Protein AF-A0A0F3RFT6-F1 (afdb_monomer_lite)

InterPro domains:
  IPR011990 Tetratricopeptide-like helical domain superfamily [G3DSA:1.25.40.10] (2-61)
  IPR011990 Tetratricopeptide-like helical domain superfamily [SSF48452] (9-52)

pLDDT: mean 88.25, std 15.4, range [45.56, 98.56]

Radius of gyration: 13.29 Å; chains: 1; bounding box: 25×22×49 Å

Sequence (66 aa):
MYSKIHTSSNYYQEAQYYLGECYLNQEEFIEAVEAYNKVNKDHYLFEKANSNISVIEKNFDLINSK

Secondary structure (DSSP, 8-state):
---S--TTSHHHHHHHHHHHHHHHHTT-HHHHHHHHTTS-TTSTTHHHHHHHHHHHHHHHHHHHT-

Foldseek 3Di:
DPPDPPLVDLVVLVVLQVQLVVCVVVVVNVSSLVSLVSRDPVHPCNVVSVVSNVVSVVVVCVVPVD

Structure (mmCIF, N/CA/C/O backbone):
data_AF-A0A0F3RFT6-F1
#
_entry.id   AF-A0A0F3RFT6-F1
#
loop_
_atom_site.group_PDB
_atom_site.id
_atom_site.type_symbol
_atom_site.label_atom_id
_atom_site.label_alt_id
_atom_site.label_comp_id
_atom_site.label_asym_id
_atom_site.label_entity_id
_atom_site.label_seq_id
_atom_site.pdbx_PDB_ins_code
_atom_site.Cartn_x
_atom_site.Cartn_y
_atom_site.Cartn_z
_atom_site.occupancy
_atom_site.B_iso_or_equiv
_atom_site.auth_seq_id
_atom_site.auth_comp_id
_atom_site.auth_asym_id
_atom_site.auth_atom_id
_atom_site.pdbx_PDB_model_num
ATOM 1 N N . MET A 1 1 ? -4.052 -10.356 -28.315 1.00 45.56 1 MET A N 1
ATOM 2 C CA . MET A 1 1 ? -4.177 -10.430 -26.844 1.00 45.56 1 MET A CA 1
ATOM 3 C C . MET A 1 1 ? -3.334 -9.312 -26.262 1.00 45.56 1 MET A C 1
ATOM 5 O O . MET A 1 1 ? -2.120 -9.447 -26.275 1.00 45.56 1 MET A O 1
ATOM 9 N N . TYR A 1 2 ? -3.940 -8.217 -25.794 1.00 50.84 2 TYR A N 1
ATOM 10 C CA . TYR A 1 2 ? -3.268 -7.259 -24.903 1.00 50.84 2 TYR A CA 1
ATOM 11 C C . TYR A 1 2 ? -3.123 -7.938 -23.539 1.00 50.84 2 TYR A C 1
ATOM 13 O O . TYR A 1 2 ? -3.896 -7.706 -22.615 1.00 50.84 2 TYR A O 1
ATOM 21 N N . SER A 1 3 ? -2.237 -8.936 -23.524 1.00 50.56 3 SER A N 1
ATOM 22 C CA . SER A 1 3 ? -1.953 -9.854 -22.433 1.00 50.56 3 SER A CA 1
ATOM 23 C C . SER A 1 3 ? -1.860 -9.085 -21.133 1.00 50.56 3 SER A C 1
ATOM 25 O O . SER A 1 3 ? -1.153 -8.083 -21.112 1.00 50.56 3 SER A O 1
ATOM 27 N N . LYS A 1 4 ? -2.583 -9.576 -20.113 1.00 55.03 4 LYS A N 1
ATOM 28 C CA . LYS A 1 4 ? -2.386 -9.336 -18.678 1.00 55.03 4 LYS A CA 1
ATOM 29 C C . LYS A 1 4 ? -1.553 -8.088 -18.425 1.00 55.03 4 LYS A C 1
ATOM 31 O O . LYS A 1 4 ? -0.336 -8.177 -18.581 1.00 55.03 4 LYS A O 1
ATOM 36 N N . ILE A 1 5 ? -2.196 -6.983 -18.016 1.00 59.06 5 ILE A N 1
ATOM 37 C CA . ILE A 1 5 ? -1.532 -5.858 -17.330 1.00 59.06 5 ILE A CA 1
ATOM 38 C C . ILE A 1 5 ? -0.319 -6.447 -16.626 1.00 59.06 5 ILE A C 1
ATOM 40 O O . ILE A 1 5 ? -0.508 -7.374 -15.836 1.00 59.06 5 ILE A O 1
ATOM 44 N N . HIS A 1 6 ? 0.895 -6.059 -17.027 1.00 63.75 6 HIS A N 1
ATOM 45 C CA . HIS A 1 6 ? 2.108 -6.631 -16.456 1.00 63.75 6 HIS A CA 1
ATOM 46 C C . HIS A 1 6 ? 2.156 -6.171 -15.004 1.00 63.75 6 HIS A C 1
ATOM 48 O O . HIS A 1 6 ? 2.797 -5.178 -14.667 1.00 63.75 6 HIS A O 1
ATOM 54 N N . THR A 1 7 ? 1.429 -6.885 -14.149 1.00 67.44 7 THR A N 1
ATOM 55 C CA . THR A 1 7 ? 1.335 -6.640 -12.722 1.00 67.44 7 THR A CA 1
ATOM 56 C C . THR A 1 7 ? 2.689 -6.861 -12.076 1.00 67.44 7 THR A C 1
ATOM 58 O O . THR A 1 7 ? 2.895 -6.417 -10.970 1.00 67.44 7 THR A O 1
ATOM 61 N N . SER A 1 8 ? 3.653 -7.479 -12.760 1.00 71.69 8 SER A N 1
ATOM 62 C CA . SER A 1 8 ? 5.055 -7.558 -12.350 1.00 71.69 8 SER A CA 1
ATOM 63 C C . SER A 1 8 ? 5.917 -6.362 -12.776 1.00 71.69 8 SER A C 1
ATOM 65 O O . SER A 1 8 ? 7.063 -6.279 -12.351 1.00 71.69 8 SER A O 1
ATOM 67 N N . SER A 1 9 ? 5.425 -5.446 -13.619 1.00 86.88 9 SER A N 1
ATOM 68 C CA . SER A 1 9 ? 6.214 -4.283 -14.048 1.00 86.88 9 SER A CA 1
ATOM 69 C C . SER A 1 9 ? 6.371 -3.273 -12.915 1.00 86.88 9 SER A C 1
ATOM 71 O O . SER A 1 9 ? 5.406 -2.994 -12.205 1.00 86.88 9 SER A O 1
ATOM 73 N N . ASN A 1 10 ? 7.554 -2.665 -12.801 1.00 90.44 10 ASN A N 1
ATOM 74 C CA . ASN A 1 10 ? 7.818 -1.620 -11.804 1.00 90.44 10 ASN A CA 1
ATOM 75 C C . ASN A 1 10 ? 6.795 -0.477 -11.888 1.00 90.44 10 ASN A C 1
ATOM 77 O O . ASN A 1 10 ? 6.298 -0.028 -10.866 1.00 90.44 10 ASN A O 1
ATOM 81 N N . TYR A 1 11 ? 6.379 -0.084 -13.096 1.00 93.25 11 TYR A N 1
ATOM 82 C CA . TYR A 1 11 ? 5.365 0.959 -13.274 1.00 93.25 11 TYR A CA 1
ATOM 83 C C . TYR A 1 11 ? 4.009 0.601 -12.670 1.00 93.25 11 TYR A C 1
ATOM 85 O O . TYR A 1 11 ? 3.356 1.458 -12.085 1.00 93.25 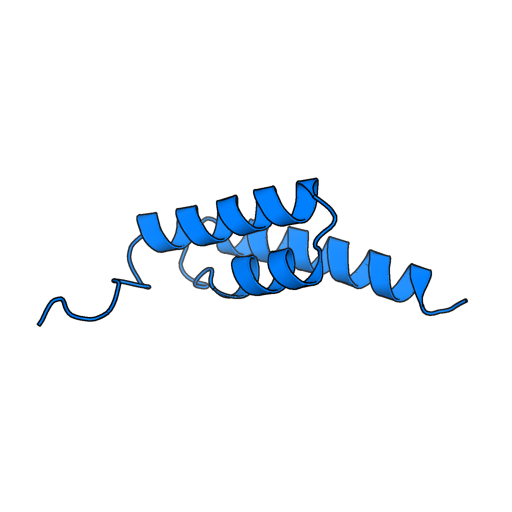11 TYR A O 1
ATOM 93 N N . TYR A 1 12 ? 3.573 -0.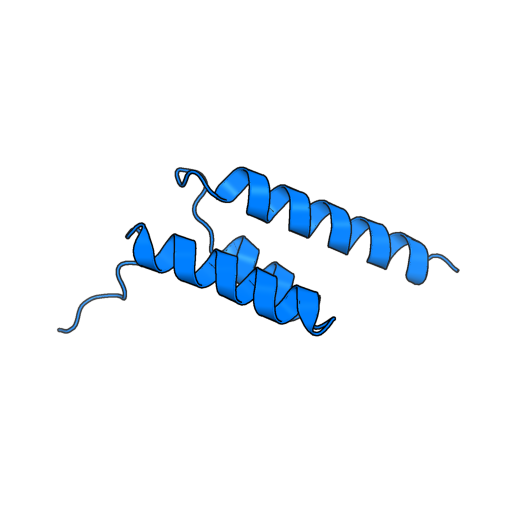657 -12.792 1.00 93.81 12 TYR A N 1
ATOM 94 C CA . TYR A 1 12 ? 2.343 -1.090 -12.134 1.00 93.81 12 TYR A CA 1
ATOM 95 C C . TYR A 1 12 ? 2.482 -0.993 -10.612 1.00 93.81 12 TYR A C 1
ATOM 97 O O . TYR A 1 12 ? 1.568 -0.517 -9.947 1.00 93.81 12 TYR A O 1
ATOM 105 N N . GLN A 1 13 ? 3.633 -1.397 -10.073 1.00 95.62 13 GLN A N 1
ATOM 106 C CA . GLN A 1 13 ? 3.905 -1.361 -8.637 1.00 95.62 13 GLN A CA 1
ATOM 107 C C . GLN A 1 13 ? 3.924 0.061 -8.080 1.00 95.62 13 GLN A C 1
ATOM 109 O O . GLN A 1 13 ? 3.285 0.343 -7.069 1.00 95.62 13 GLN A O 1
ATOM 114 N N . GLU A 1 14 ? 4.605 0.969 -8.772 1.00 97.06 14 GLU A N 1
ATOM 115 C CA . GLU A 1 14 ? 4.622 2.392 -8.441 1.00 97.06 14 GLU A CA 1
ATOM 116 C C . GLU A 1 14 ? 3.222 2.997 -8.530 1.00 97.06 14 GLU A C 1
ATOM 118 O O . GLU A 1 14 ? 2.802 3.698 -7.615 1.00 97.06 14 GLU A O 1
ATOM 123 N N . ALA A 1 15 ? 2.460 2.674 -9.579 1.00 97.56 15 ALA A N 1
ATOM 124 C CA . ALA A 1 15 ? 1.094 3.159 -9.728 1.00 97.56 15 ALA A CA 1
ATOM 125 C C . ALA A 1 15 ? 0.182 2.693 -8.583 1.00 97.56 15 ALA A C 1
ATOM 127 O O . ALA A 1 15 ? -0.589 3.497 -8.071 1.00 97.56 15 ALA A O 1
ATOM 128 N N . GLN A 1 16 ? 0.275 1.429 -8.155 1.00 98.12 16 GLN A N 1
ATOM 129 C CA . GLN A 1 16 ? -0.499 0.931 -7.011 1.00 98.12 16 GLN A CA 1
ATOM 130 C C . GLN A 1 16 ? -0.084 1.608 -5.701 1.00 98.12 16 GLN A C 1
ATOM 132 O O . GLN A 1 16 ? -0.949 2.005 -4.925 1.00 98.12 16 GLN A O 1
ATOM 137 N N . TYR A 1 17 ? 1.217 1.814 -5.481 1.00 98.50 17 TYR A N 1
ATOM 138 C CA . TYR A 1 17 ? 1.704 2.539 -4.309 1.00 98.50 17 TYR A CA 1
ATOM 139 C C . TYR A 1 17 ? 1.178 3.981 -4.269 1.00 98.50 17 TYR A C 1
ATOM 141 O O . TYR A 1 17 ? 0.576 4.388 -3.280 1.00 98.50 17 TYR A O 1
ATOM 149 N N . TYR A 1 18 ? 1.339 4.746 -5.351 1.00 98.56 18 TYR A N 1
ATOM 150 C CA . TYR A 1 18 ? 0.886 6.139 -5.385 1.00 98.56 18 TYR A CA 1
ATOM 151 C C . TYR A 1 18 ? -0.637 6.274 -5.378 1.00 98.56 18 TYR A C 1
ATOM 153 O O . TYR A 1 18 ? -1.154 7.244 -4.831 1.00 98.56 18 TYR A O 1
ATOM 161 N N . LEU A 1 19 ? -1.368 5.301 -5.926 1.00 98.50 19 LEU A N 1
ATOM 162 C CA . LEU A 1 19 ? -2.819 5.242 -5.771 1.00 98.50 19 LEU A CA 1
ATOM 163 C C . LEU A 1 19 ? -3.205 5.074 -4.293 1.00 98.50 19 LEU A C 1
ATOM 165 O O . LEU A 1 19 ? -4.092 5.777 -3.816 1.00 98.50 19 LEU A O 1
ATOM 169 N N . GLY A 1 20 ? -2.494 4.215 -3.557 1.00 98.38 20 GLY A N 1
ATOM 170 C CA . GLY A 1 20 ? -2.655 4.088 -2.109 1.00 98.38 20 GLY A CA 1
ATOM 171 C C . GLY A 1 20 ? -2.369 5.392 -1.361 1.00 98.38 20 GLY A C 1
ATOM 172 O O . GLY A 1 20 ? -3.126 5.756 -0.466 1.00 98.38 20 GLY A O 1
ATOM 173 N N . GLU A 1 21 ? -1.341 6.145 -1.763 1.00 98.56 21 GLU A N 1
ATOM 174 C CA . GLU A 1 21 ? -1.035 7.468 -1.191 1.00 98.56 21 GLU A CA 1
ATOM 175 C C . GLU A 1 21 ? -2.161 8.479 -1.467 1.00 98.56 21 GLU A C 1
ATOM 177 O O . GLU A 1 21 ? -2.534 9.261 -0.592 1.00 98.56 21 GLU A O 1
ATOM 182 N N . CYS A 1 22 ? -2.746 8.460 -2.668 1.00 98.56 22 CYS A N 1
ATOM 183 C CA . CYS A 1 22 ? -3.900 9.298 -2.995 1.00 98.56 22 CYS A CA 1
ATOM 184 C C . CYS A 1 22 ? -5.114 8.963 -2.124 1.00 98.56 22 CYS A C 1
ATOM 186 O O . CYS A 1 22 ? -5.763 9.881 -1.628 1.00 98.56 22 CYS A O 1
ATOM 188 N N . TYR A 1 23 ? -5.420 7.680 -1.932 1.00 98.31 23 TYR A N 1
ATOM 189 C CA . TYR A 1 23 ? -6.523 7.250 -1.073 1.00 98.31 23 TYR A CA 1
ATOM 190 C C . TYR A 1 23 ? -6.277 7.586 0.399 1.00 98.31 23 TYR A C 1
ATOM 192 O O . TYR A 1 23 ? -7.158 8.124 1.062 1.00 98.31 23 TYR A O 1
ATOM 200 N N . LEU A 1 24 ? -5.050 7.385 0.886 1.00 96.44 24 LEU A N 1
ATOM 201 C CA . LEU A 1 24 ? -4.655 7.747 2.246 1.00 96.44 24 LEU A CA 1
ATOM 202 C C . LEU A 1 24 ? -4.858 9.246 2.519 1.00 96.44 24 LEU A C 1
ATOM 204 O O . LEU A 1 24 ? -5.410 9.608 3.553 1.00 96.44 24 LEU A O 1
ATOM 208 N N . ASN A 1 25 ? -4.461 10.111 1.581 1.00 96.69 25 ASN A N 1
ATOM 209 C CA . ASN A 1 25 ? -4.657 11.562 1.693 1.00 96.69 25 ASN A CA 1
ATOM 210 C C . ASN A 1 25 ? -6.134 11.990 1.638 1.00 96.69 25 ASN A C 1
ATOM 212 O O . ASN A 1 25 ? -6.462 13.093 2.067 1.00 96.69 25 ASN A O 1
ATOM 216 N N . GLN A 1 26 ? -7.006 11.143 1.090 1.00 96.88 26 GLN A N 1
ATOM 217 C CA . GLN A 1 26 ? -8.458 11.338 1.061 1.00 96.88 26 GLN A CA 1
ATOM 218 C C . GLN A 1 26 ? -9.163 10.684 2.259 1.00 96.88 26 GLN A C 1
ATOM 220 O O . GLN A 1 26 ? -10.385 10.740 2.335 1.00 96.88 26 GLN A O 1
ATOM 225 N N . GLU A 1 27 ? -8.412 10.073 3.182 1.00 94.75 27 GLU A N 1
ATOM 226 C CA . GLU A 1 27 ? -8.940 9.293 4.313 1.00 94.75 27 GLU A CA 1
ATOM 227 C C . GLU A 1 27 ? -9.774 8.062 3.883 1.00 94.75 27 GLU A C 1
ATOM 229 O O . GLU A 1 27 ? -10.474 7.446 4.686 1.00 94.75 27 GLU A O 1
ATOM 234 N N . GLU A 1 28 ? -9.642 7.639 2.622 1.00 95.88 28 GLU A N 1
ATOM 235 C CA . GLU A 1 28 ? -10.240 6.426 2.052 1.00 95.88 28 GLU A CA 1
ATOM 236 C C . GLU A 1 28 ? -9.355 5.219 2.392 1.00 95.88 28 GLU A C 1
ATOM 238 O O . GLU A 1 28 ? -8.615 4.665 1.576 1.00 95.88 28 GLU A O 1
ATOM 243 N N . PHE A 1 29 ? -9.323 4.871 3.678 1.00 94.94 29 PHE A N 1
ATOM 244 C CA . PHE A 1 29 ? -8.307 3.963 4.201 1.00 94.94 29 PHE A CA 1
ATOM 245 C C . PHE A 1 29 ? -8.444 2.510 3.717 1.00 94.94 29 PHE A C 1
ATOM 247 O O . PHE A 1 29 ? -7.434 1.812 3.619 1.00 94.94 29 PHE A O 1
ATOM 254 N N . ILE A 1 30 ? -9.661 2.042 3.417 1.00 95.44 30 ILE A N 1
ATOM 255 C CA . ILE A 1 30 ? -9.887 0.678 2.907 1.00 95.44 30 ILE A CA 1
ATOM 256 C C . ILE A 1 30 ? -9.271 0.564 1.509 1.00 95.44 30 ILE A C 1
ATOM 258 O O . ILE A 1 30 ? -8.466 -0.328 1.243 1.00 95.44 30 ILE A O 1
ATOM 262 N N . GLU A 1 31 ? -9.576 1.526 0.646 1.00 97.25 31 GLU A N 1
ATOM 263 C CA . GLU A 1 31 ? -9.072 1.647 -0.716 1.00 97.25 31 GLU A CA 1
ATOM 264 C C . GLU A 1 31 ? -7.548 1.833 -0.734 1.00 97.25 31 GLU A C 1
ATOM 266 O O . GLU A 1 31 ? -6.852 1.237 -1.564 1.00 97.25 31 GLU A O 1
ATOM 271 N N . ALA A 1 32 ? -7.006 2.595 0.223 1.00 98.19 32 ALA A N 1
ATOM 272 C CA . ALA A 1 32 ? -5.567 2.743 0.403 1.00 98.19 32 ALA A CA 1
ATOM 273 C C . ALA A 1 32 ? -4.891 1.391 0.680 1.00 98.19 32 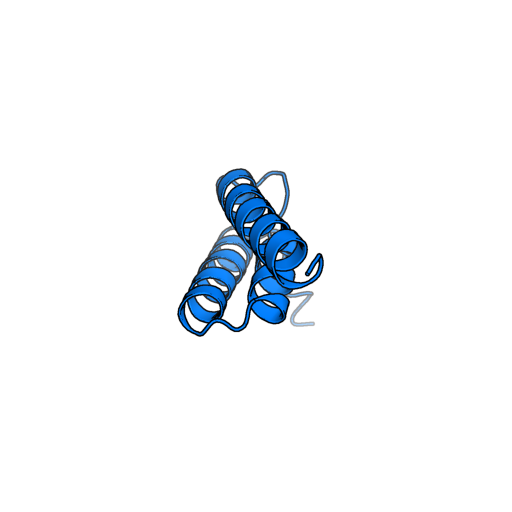ALA A C 1
ATOM 275 O O . ALA A 1 32 ? -3.923 1.034 0.005 1.00 98.19 32 ALA A O 1
ATOM 276 N N . VAL A 1 33 ? -5.424 0.606 1.624 1.00 97.88 33 VAL A N 1
ATOM 277 C CA . VAL A 1 33 ? -4.909 -0.732 1.957 1.00 97.88 33 VAL A CA 1
ATOM 278 C C . VAL A 1 33 ? -5.026 -1.684 0.764 1.00 97.88 33 VAL A C 1
ATOM 280 O O . VAL A 1 33 ? -4.076 -2.406 0.459 1.00 97.88 33 VAL A O 1
ATOM 283 N N . GLU A 1 34 ? -6.144 -1.669 0.036 1.00 97.88 34 GLU A N 1
ATOM 284 C CA . GLU A 1 34 ? -6.313 -2.488 -1.170 1.0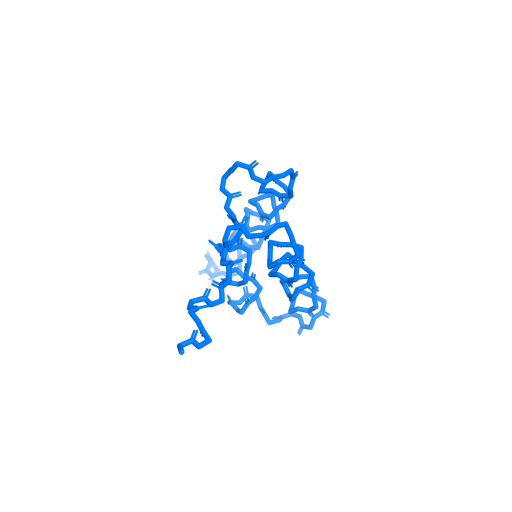0 97.88 34 GLU A CA 1
ATOM 285 C C . GLU A 1 34 ? -5.299 -2.155 -2.274 1.00 97.88 34 GLU A C 1
ATOM 287 O O . GLU A 1 34 ? -4.830 -3.056 -2.978 1.00 97.88 34 GLU A O 1
ATOM 292 N N . ALA A 1 35 ? -4.963 -0.876 -2.450 1.00 98.06 35 ALA A N 1
ATOM 293 C CA . ALA A 1 35 ? -3.954 -0.439 -3.408 1.00 98.06 35 ALA A CA 1
ATOM 294 C C . ALA A 1 35 ? -2.543 -0.855 -2.960 1.00 98.06 35 ALA A C 1
ATOM 296 O O . ALA A 1 35 ? -1.810 -1.477 -3.731 1.00 98.06 35 ALA A O 1
ATOM 297 N N . TYR A 1 36 ? -2.185 -0.615 -1.695 1.00 98.44 36 TYR A N 1
ATOM 298 C CA . TYR A 1 36 ? -0.894 -1.024 -1.135 1.00 98.44 36 TYR A CA 1
ATOM 299 C C . TYR A 1 36 ? -0.674 -2.544 -1.185 1.00 98.44 36 TYR A C 1
ATOM 301 O O . TYR A 1 36 ? 0.418 -2.985 -1.535 1.00 98.44 36 TYR A O 1
ATOM 309 N N . ASN A 1 37 ? -1.710 -3.355 -0.948 1.00 97.75 37 ASN A N 1
ATOM 310 C CA . ASN A 1 37 ? -1.632 -4.822 -1.012 1.00 97.75 37 ASN A CA 1
ATOM 311 C C . ASN A 1 37 ? -1.354 -5.381 -2.417 1.00 97.75 37 ASN A C 1
ATOM 313 O O . ASN A 1 37 ? -0.971 -6.543 -2.562 1.00 97.75 37 ASN A O 1
ATOM 317 N N . LYS A 1 38 ? -1.536 -4.578 -3.472 1.00 96.50 38 LYS A N 1
ATOM 318 C CA . LYS A 1 38 ? -1.163 -4.965 -4.841 1.00 96.50 38 LYS A CA 1
ATOM 319 C C . LYS A 1 38 ? 0.326 -4.750 -5.120 1.00 96.50 38 LYS A C 1
ATOM 321 O O . LYS A 1 38 ? 0.796 -5.171 -6.182 1.00 96.50 38 LYS A O 1
ATOM 326 N N . VAL A 1 39 ? 1.059 -4.125 -4.189 1.00 96.75 39 VAL A N 1
ATOM 327 C CA . VAL A 1 39 ? 2.505 -3.958 -4.299 1.00 96.75 39 VAL A CA 1
ATOM 328 C C . VAL A 1 39 ? 3.201 -5.305 -4.073 1.00 96.75 39 VAL A C 1
ATOM 330 O O . VAL A 1 39 ? 3.069 -5.921 -3.020 1.00 96.75 39 VAL A O 1
ATOM 333 N N . ASN A 1 40 ? 3.949 -5.792 -5.062 1.00 94.75 40 ASN A N 1
ATOM 334 C CA . ASN A 1 40 ? 4.664 -7.066 -4.968 1.00 94.75 40 ASN A CA 1
ATOM 335 C C . ASN A 1 40 ? 5.816 -6.994 -3.959 1.00 94.75 40 ASN A C 1
ATOM 337 O O . ASN A 1 40 ? 6.583 -6.034 -3.961 1.00 94.75 40 ASN A O 1
ATOM 341 N N . LYS A 1 41 ? 6.012 -8.083 -3.206 1.00 94.81 41 LYS A N 1
ATOM 342 C CA . LYS A 1 41 ? 7.069 -8.230 -2.187 1.00 94.81 41 LYS A CA 1
ATOM 343 C C . LYS A 1 41 ? 8.501 -7.986 -2.670 1.00 94.81 41 LYS A C 1
ATOM 345 O O . LYS A 1 41 ? 9.348 -7.575 -1.889 1.00 94.81 41 LYS A O 1
ATOM 350 N N . ASP A 1 42 ? 8.767 -8.237 -3.950 1.00 93.44 42 ASP A N 1
ATOM 351 C CA . ASP A 1 42 ? 10.099 -8.078 -4.542 1.00 93.44 42 ASP A CA 1
ATOM 352 C C . ASP A 1 42 ? 10.353 -6.630 -5.028 1.00 93.44 42 ASP A C 1
ATOM 354 O O . ASP A 1 42 ? 11.434 -6.317 -5.524 1.00 93.44 42 ASP A O 1
ATOM 358 N N . HIS A 1 43 ? 9.363 -5.733 -4.913 1.00 95.31 43 HIS A N 1
ATOM 359 C CA . HIS A 1 43 ? 9.470 -4.335 -5.326 1.00 95.31 43 HIS A CA 1
ATOM 360 C C . HIS A 1 43 ? 10.002 -3.445 -4.194 1.00 95.31 43 HIS A C 1
ATOM 362 O O . HIS A 1 43 ? 9.614 -3.585 -3.038 1.00 95.31 43 HIS A O 1
ATOM 368 N N . TYR A 1 44 ? 10.822 -2.442 -4.527 1.00 96.62 44 TYR A N 1
ATOM 369 C CA . TYR A 1 44 ? 11.464 -1.561 -3.537 1.00 96.62 44 TYR A CA 1
ATOM 370 C C . TYR A 1 44 ? 10.482 -0.725 -2.688 1.00 96.62 44 TYR A C 1
ATOM 372 O O . TYR A 1 44 ? 10.857 -0.215 -1.634 1.00 96.62 44 TYR A O 1
ATOM 380 N N . LEU A 1 45 ? 9.232 -0.567 -3.141 1.00 97.94 45 LEU A N 1
ATOM 381 C CA . LEU A 1 45 ? 8.169 0.138 -2.406 1.00 97.94 45 LEU A CA 1
ATOM 382 C C . LEU A 1 45 ? 7.373 -0.755 -1.451 1.00 97.94 45 LEU A C 1
ATOM 384 O O . LEU A 1 45 ? 6.576 -0.226 -0.682 1.00 97.94 45 LEU A O 1
ATOM 388 N N . PHE A 1 46 ? 7.572 -2.073 -1.474 1.00 97.56 46 PHE A N 1
ATOM 389 C CA . PHE A 1 46 ? 6.785 -3.004 -0.665 1.00 97.56 46 PHE A CA 1
ATOM 390 C C . PHE A 1 46 ? 6.836 -2.685 0.832 1.00 97.56 46 PHE A C 1
ATOM 392 O O . PHE A 1 46 ? 5.802 -2.579 1.483 1.00 97.56 46 PHE A O 1
ATOM 399 N N . GLU A 1 47 ? 8.030 -2.426 1.367 1.00 98.31 47 GLU A N 1
ATOM 400 C CA . GLU A 1 47 ? 8.201 -2.095 2.787 1.00 98.31 47 GLU A CA 1
ATOM 401 C C . GLU A 1 47 ? 7.512 -0.779 3.177 1.00 98.31 47 GLU A C 1
ATOM 403 O O . GLU A 1 47 ? 6.972 -0.652 4.278 1.00 98.31 47 GLU A O 1
ATOM 408 N N . LYS A 1 48 ? 7.471 0.199 2.262 1.00 98.19 48 LYS A N 1
ATOM 409 C CA . LYS A 1 48 ? 6.737 1.453 2.485 1.00 98.19 48 LYS A CA 1
ATOM 410 C C . LYS A 1 48 ? 5.232 1.216 2.473 1.00 98.19 48 LYS A C 1
ATOM 412 O O . LYS A 1 48 ? 4.543 1.689 3.370 1.00 98.19 48 LYS A O 1
ATOM 417 N N . ALA A 1 49 ? 4.743 0.447 1.502 1.00 98.25 49 ALA A N 1
ATOM 418 C CA . ALA A 1 49 ? 3.339 0.064 1.408 1.00 98.25 49 ALA A CA 1
ATOM 419 C C . ALA A 1 49 ? 2.871 -0.648 2.694 1.00 98.25 49 ALA A C 1
ATOM 421 O O . ALA A 1 49 ? 1.883 -0.237 3.297 1.00 98.25 49 ALA A O 1
ATOM 422 N N . ASN A 1 50 ? 3.639 -1.624 3.189 1.00 97.94 50 ASN A N 1
ATOM 423 C CA . ASN A 1 50 ? 3.335 -2.332 4.439 1.00 97.94 50 ASN A CA 1
ATOM 424 C C . ASN A 1 50 ? 3.417 -1.442 5.681 1.00 97.94 50 ASN A C 1
ATOM 426 O O . ASN A 1 50 ? 2.615 -1.598 6.603 1.00 97.94 50 ASN A O 1
ATOM 430 N N . SER A 1 51 ? 4.367 -0.502 5.716 1.00 97.94 51 SER A N 1
ATOM 431 C CA . SER A 1 51 ? 4.456 0.480 6.801 1.00 97.94 51 SER A CA 1
ATOM 432 C C . SER A 1 51 ? 3.192 1.340 6.860 1.00 97.94 51 SER A C 1
ATOM 434 O O . SER A 1 51 ? 2.625 1.518 7.936 1.00 97.94 51 SER A O 1
ATOM 436 N N . ASN A 1 52 ? 2.706 1.810 5.707 1.00 97.69 52 ASN A N 1
ATOM 437 C CA . ASN A 1 52 ? 1.469 2.584 5.630 1.00 97.69 52 ASN A CA 1
ATOM 438 C C . ASN A 1 52 ? 0.247 1.751 6.043 1.00 97.69 52 ASN A C 1
ATOM 440 O O . ASN A 1 52 ? -0.558 2.232 6.837 1.00 97.69 52 ASN A O 1
ATOM 444 N N . ILE A 1 53 ? 0.139 0.496 5.584 1.00 97.31 53 ILE A N 1
ATOM 445 C CA . ILE A 1 53 ? -0.927 -0.430 6.012 1.00 97.31 53 ILE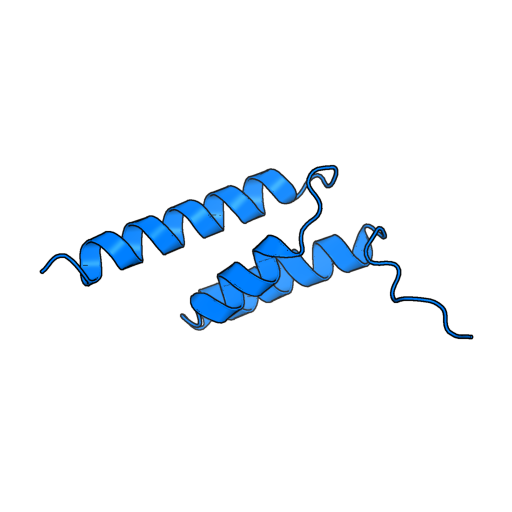 A CA 1
ATOM 446 C C . ILE A 1 53 ? -0.918 -0.590 7.538 1.00 97.31 53 ILE A C 1
ATOM 448 O O . ILE A 1 53 ? -1.941 -0.383 8.183 1.00 97.31 53 ILE A O 1
ATOM 452 N N . SER A 1 54 ? 0.249 -0.858 8.131 1.00 96.44 54 SER A N 1
ATOM 453 C CA . SER A 1 54 ? 0.384 -1.057 9.582 1.00 96.44 54 SER A CA 1
ATOM 454 C C . SER A 1 54 ? -0.051 0.174 10.390 1.00 96.44 54 SER A C 1
ATOM 456 O O . SER A 1 54 ? -0.630 0.047 11.470 1.00 96.44 54 SER A O 1
ATOM 458 N N . VAL A 1 55 ? 0.228 1.382 9.886 1.00 95.06 55 VAL A N 1
ATOM 459 C CA . VAL A 1 55 ? -0.217 2.638 10.512 1.00 95.06 55 VAL A CA 1
ATOM 460 C C . VAL A 1 55 ? -1.735 2.791 10.416 1.00 95.06 55 VAL A C 1
ATOM 462 O O . VAL A 1 55 ? -2.368 3.151 11.409 1.00 95.06 55 VAL A O 1
ATOM 465 N N . ILE A 1 56 ? -2.316 2.500 9.251 1.00 94.25 56 ILE A N 1
ATOM 466 C CA . ILE A 1 56 ? -3.764 2.555 9.021 1.00 94.25 56 ILE A CA 1
ATOM 467 C C . ILE A 1 56 ? -4.496 1.584 9.957 1.00 94.25 56 ILE A C 1
ATOM 469 O O . ILE A 1 56 ? -5.391 2.003 10.690 1.00 94.25 56 ILE A O 1
ATOM 473 N N . GLU A 1 57 ? -4.094 0.312 9.980 1.00 92.06 57 GLU A N 1
ATOM 474 C CA . GLU A 1 57 ? -4.729 -0.738 10.790 1.00 92.06 57 GLU A CA 1
ATOM 475 C C . GLU A 1 57 ? -4.686 -0.404 12.283 1.00 92.06 57 GLU A C 1
ATOM 477 O O . GLU A 1 57 ? -5.710 -0.434 12.964 1.00 92.06 57 GLU A O 1
ATOM 482 N N . LYS A 1 58 ? -3.527 0.040 12.782 1.00 91.12 58 LYS A N 1
ATOM 483 C CA . LYS A 1 58 ? -3.385 0.456 14.180 1.00 91.12 58 LYS A CA 1
ATOM 484 C C . LYS A 1 58 ? -4.321 1.611 14.539 1.00 91.12 58 LYS A C 1
ATOM 486 O O . LYS A 1 58 ? -4.856 1.648 15.646 1.00 91.12 58 LYS A O 1
ATOM 491 N N . ASN A 1 59 ? -4.503 2.569 13.633 1.00 84.88 59 ASN A N 1
ATOM 492 C CA . ASN A 1 59 ? -5.404 3.693 13.867 1.00 84.88 59 ASN A CA 1
ATOM 493 C C . ASN A 1 59 ? -6.871 3.242 13.879 1.00 84.88 59 ASN A C 1
ATOM 495 O O . ASN A 1 59 ? -7.632 3.713 14.722 1.00 84.88 59 ASN A O 1
ATOM 499 N N . PHE A 1 60 ? -7.261 2.295 13.021 1.00 79.88 60 PHE A N 1
ATOM 500 C CA . PHE A 1 60 ? -8.600 1.702 13.050 1.00 79.88 60 PHE A CA 1
ATOM 501 C C . PHE A 1 60 ? -8.884 0.930 14.334 1.00 79.88 60 PHE A C 1
ATOM 503 O O . PHE A 1 60 ? -9.950 1.110 14.923 1.00 79.88 60 PHE A O 1
ATOM 510 N N . ASP A 1 61 ? -7.939 0.110 14.793 1.00 75.94 61 ASP A N 1
ATOM 511 C CA . ASP A 1 61 ? -8.086 -0.645 16.039 1.00 75.94 61 ASP A CA 1
ATOM 512 C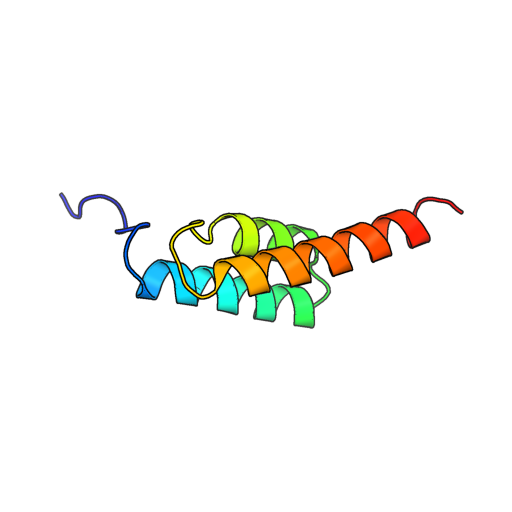 C . ASP A 1 61 ? -8.301 0.296 17.231 1.00 75.94 61 ASP A C 1
ATOM 514 O O . ASP A 1 61 ? -9.179 0.068 18.061 1.00 75.94 61 ASP A O 1
ATOM 518 N N . LEU A 1 62 ? -7.558 1.408 17.282 1.00 67.19 62 LEU A N 1
ATOM 519 C CA . LEU A 1 62 ? -7.695 2.430 18.326 1.00 67.19 62 LEU A CA 1
ATOM 520 C C . LEU A 1 62 ? -9.040 3.174 18.289 1.00 67.19 62 LEU A C 1
ATOM 522 O O . LEU A 1 62 ? -9.503 3.646 19.330 1.00 67.19 62 LEU A O 1
ATOM 526 N N . ILE A 1 63 ? -9.648 3.321 17.109 1.00 61.97 63 ILE A N 1
ATOM 527 C CA . ILE A 1 63 ? -10.948 3.985 16.939 1.00 61.97 63 ILE A CA 1
ATOM 528 C C . ILE A 1 63 ? -12.094 3.038 17.313 1.00 61.97 63 ILE A C 1
ATOM 530 O O . ILE A 1 63 ? -13.040 3.464 17.971 1.00 61.97 63 ILE A O 1
ATOM 534 N N . ASN A 1 64 ? -11.996 1.762 16.937 1.00 60.31 64 ASN A N 1
ATOM 535 C CA . ASN A 1 64 ? -13.067 0.777 17.109 1.00 60.31 64 ASN A CA 1
ATOM 536 C C . ASN A 1 64 ? -13.047 0.055 18.469 1.00 60.31 64 ASN A C 1
ATOM 538 O O . ASN A 1 64 ? -13.977 -0.687 18.776 1.00 60.31 64 ASN A O 1
ATOM 542 N N . SER A 1 65 ? -12.010 0.247 19.291 1.00 63.28 65 SER A N 1
ATOM 543 C CA . SER A 1 65 ? -11.906 -0.356 20.628 1.00 63.28 65 SER A CA 1
ATOM 544 C C . SER A 1 65 ? -12.526 0.483 21.763 1.00 63.28 65 SER A C 1
ATOM 546 O O . SER A 1 65 ? -12.243 0.203 22.931 1.00 63.28 65 SER A O 1
ATOM 548 N N . LYS A 1 66 ? -13.286 1.541 21.457 1.00 50.59 66 LYS A N 1
ATOM 549 C CA . LYS A 1 66 ? -13.981 2.405 22.432 1.00 50.59 66 LYS A CA 1
ATOM 550 C C . LYS A 1 66 ? -15.485 2.185 22.392 1.00 50.59 66 LYS A C 1
ATOM 552 O O . LYS A 1 66 ? -16.081 2.221 23.490 1.00 50.59 66 LYS A O 1
#

Organism: NCBI:txid1268837